Protein AF-A0A183DEH2-F1 (afdb_monomer_lite)

Radius of gyration: 23.55 Å; chains: 1; bounding box: 32×27×70 Å

InterPro domains:
  IPR002423 Chaperonin Cpn60/GroEL/TCP-1 family [PF00118] (2-62)
  IPR027413 GroEL-like equatorial domain superfamily [G3DSA:1.10.560.10] (1-63)
  IPR027413 GroEL-like equatorial domain superfamily [SSF48592] (2-62)

Sequence (74 aa):
LNRLRCEHARGGKWAGIDINAEDVRDTMDACIWEPAVVKANAIIAATEAACLVLSIDQTVKNFRAPDGGQLPDM

Organism: NCBI:txid637853

Structure (mmCIF, N/CA/C/O backbone):
data_AF-A0A183DEH2-F1
#
_entry.id   AF-A0A183DEH2-F1
#
loop_
_atom_site.group_PDB
_atom_site.id
_atom_site.type_symbol
_atom_site.label_atom_id
_atom_site.label_alt_id
_atom_site.label_comp_id
_atom_site.label_asym_id
_atom_site.label_entity_id
_atom_site.label_seq_id
_atom_site.pdbx_PDB_ins_code
_atom_site.Cartn_x
_atom_site.Cartn_y
_atom_site.Cartn_z
_atom_site.occupancy
_atom_site.B_iso_or_equiv
_atom_site.auth_seq_id
_atom_site.auth_comp_id
_atom_site.auth_asym_id
_atom_site.auth_atom_id
_atom_site.pdbx_PDB_model_num
ATOM 1 N N . LEU A 1 1 ? 6.535 14.046 -5.010 1.00 80.00 1 LEU A N 1
ATOM 2 C CA . LEU A 1 1 ? 5.112 13.614 -5.041 1.00 80.00 1 LEU A CA 1
ATOM 3 C C . LEU A 1 1 ? 4.297 14.221 -6.195 1.00 80.00 1 LEU A C 1
ATOM 5 O O . LEU A 1 1 ? 3.555 13.484 -6.828 1.00 80.00 1 LEU A O 1
ATOM 9 N N . ASN A 1 2 ? 4.419 15.522 -6.501 1.00 91.44 2 ASN A N 1
ATOM 10 C CA . ASN A 1 2 ? 3.626 16.158 -7.572 1.00 91.44 2 ASN A CA 1
ATOM 11 C C . ASN A 1 2 ? 3.796 15.496 -8.949 1.00 91.44 2 ASN A C 1
ATOM 13 O O . ASN A 1 2 ? 2.805 15.281 -9.637 1.00 91.44 2 ASN A O 1
ATOM 17 N N . ARG A 1 3 ? 5.024 15.103 -9.314 1.00 90.00 3 ARG A N 1
ATOM 18 C CA . ARG A 1 3 ? 5.299 14.388 -10.570 1.00 90.00 3 ARG A CA 1
ATOM 19 C C . ARG A 1 3 ? 4.590 13.032 -10.636 1.00 90.00 3 ARG A C 1
ATOM 21 O O . ARG A 1 3 ? 3.851 12.795 -11.578 1.00 90.00 3 ARG A O 1
ATOM 28 N N . LEU A 1 4 ? 4.715 12.208 -9.592 1.00 93.94 4 LEU A N 1
ATOM 29 C CA . LEU A 1 4 ? 4.034 10.907 -9.501 1.00 93.94 4 LEU A CA 1
ATOM 30 C C . LEU A 1 4 ? 2.512 11.054 -9.642 1.00 93.94 4 LEU A C 1
ATOM 32 O O . LEU A 1 4 ? 1.873 10.333 -10.400 1.00 93.94 4 LEU A O 1
ATOM 36 N N . ARG A 1 5 ? 1.932 12.040 -8.947 1.00 94.56 5 ARG A N 1
ATOM 37 C CA . ARG A 1 5 ? 0.493 12.329 -9.021 1.00 94.56 5 ARG A CA 1
ATOM 38 C C . ARG A 1 5 ? 0.070 12.810 -10.410 1.00 94.56 5 ARG A C 1
ATOM 40 O O . ARG A 1 5 ? -1.017 12.456 -10.849 1.00 94.56 5 ARG A O 1
ATOM 47 N N . CYS A 1 6 ? 0.906 13.594 -11.093 1.00 93.88 6 CYS A N 1
ATOM 48 C CA . CYS A 1 6 ? 0.658 14.032 -12.466 1.00 93.88 6 CYS A CA 1
ATOM 49 C C . CYS A 1 6 ? 0.651 12.846 -13.442 1.00 93.88 6 CYS A C 1
ATOM 51 O O . CYS A 1 6 ? -0.267 12.735 -14.248 1.00 93.88 6 CYS A O 1
ATOM 53 N N . GLU A 1 7 ? 1.608 11.924 -13.318 1.00 92.81 7 GLU A N 1
ATOM 54 C CA . GLU A 1 7 ? 1.681 10.714 -14.148 1.00 92.81 7 GLU A CA 1
ATOM 55 C C . GLU A 1 7 ? 0.493 9.769 -13.907 1.00 92.81 7 GLU A C 1
ATOM 57 O O . GLU A 1 7 ? -0.132 9.300 -14.858 1.00 92.81 7 GLU A O 1
ATOM 62 N N . HIS A 1 8 ? 0.082 9.573 -12.651 1.00 94.88 8 HIS A N 1
ATOM 63 C CA . HIS A 1 8 ? -1.152 8.843 -12.347 1.00 94.88 8 HIS A CA 1
ATOM 64 C C . HIS A 1 8 ? -2.406 9.537 -12.899 1.00 94.88 8 HIS A C 1
ATOM 66 O O . HIS A 1 8 ? -3.280 8.864 -13.441 1.00 94.88 8 HIS A O 1
ATOM 72 N N . ALA A 1 9 ? -2.495 10.870 -12.820 1.00 95.25 9 ALA A N 1
ATOM 73 C CA . ALA A 1 9 ? -3.618 11.628 -13.382 1.00 95.25 9 ALA A CA 1
ATOM 74 C C . ALA A 1 9 ? -3.694 11.536 -14.918 1.00 95.25 9 ALA A C 1
ATOM 76 O O . ALA A 1 9 ? -4.776 11.644 -15.486 1.00 95.25 9 ALA A O 1
ATOM 77 N N . ARG A 1 10 ? -2.558 11.298 -15.586 1.00 94.25 10 ARG A N 1
ATOM 78 C CA . ARG A 1 10 ? -2.465 11.029 -17.030 1.00 94.25 10 ARG A CA 1
ATOM 79 C C . ARG A 1 10 ? -2.804 9.579 -17.409 1.00 94.25 10 ARG A C 1
ATOM 81 O O . ARG A 1 10 ? -2.818 9.262 -18.592 1.00 94.25 10 ARG A O 1
ATOM 88 N N . GLY A 1 11 ? -3.090 8.711 -16.434 1.00 93.69 11 GLY A N 1
ATOM 89 C CA . GLY A 1 11 ? -3.452 7.306 -16.651 1.00 93.69 11 GLY A CA 1
ATOM 90 C C . GLY A 1 11 ? -2.307 6.306 -16.463 1.00 93.69 11 GLY A C 1
ATOM 91 O O . GLY A 1 11 ? -2.500 5.114 -16.702 1.00 93.69 11 GLY A O 1
ATOM 92 N N . GLY A 1 12 ? -1.129 6.745 -16.010 1.00 91.75 12 GLY A N 1
ATOM 93 C CA . GLY A 1 12 ? 0.008 5.863 -15.743 1.00 91.75 12 GLY A CA 1
ATOM 94 C C . GLY A 1 12 ? -0.223 4.992 -14.509 1.00 91.75 12 GLY A C 1
ATOM 95 O O . GLY A 1 12 ? 0.196 5.362 -13.419 1.00 91.75 12 GLY A O 1
ATOM 96 N N . LYS A 1 13 ? -0.886 3.839 -14.656 1.00 93.75 13 LYS A N 1
ATOM 97 C CA . LYS A 1 13 ? -1.252 2.933 -13.545 1.00 93.75 13 LYS A CA 1
ATOM 98 C C . LYS A 1 13 ? -0.050 2.446 -12.726 1.00 93.75 13 LYS A C 1
ATOM 100 O O . LYS A 1 13 ? -0.160 2.317 -11.512 1.00 93.75 13 LYS A O 1
ATOM 105 N N . TRP A 1 14 ? 1.069 2.176 -13.391 1.00 94.50 14 TRP A N 1
ATOM 106 C CA . TRP A 1 14 ? 2.265 1.566 -12.801 1.00 94.50 14 TRP A CA 1
ATOM 107 C C . TRP A 1 14 ? 3.377 2.574 -12.509 1.00 94.50 14 TRP A C 1
ATOM 109 O O . TRP A 1 14 ? 4.511 2.188 -12.247 1.00 94.50 14 TRP A O 1
ATOM 119 N N . ALA A 1 15 ? 3.074 3.875 -12.546 1.00 94.81 15 ALA A N 1
ATOM 120 C CA . ALA A 1 15 ? 4.040 4.875 -12.120 1.00 94.81 15 ALA A CA 1
ATOM 121 C C . ALA A 1 15 ? 4.350 4.675 -10.627 1.00 94.81 15 ALA A C 1
ATOM 123 O O . ALA A 1 15 ? 3.459 4.719 -9.783 1.00 94.81 15 ALA A O 1
ATOM 124 N N . GLY A 1 16 ? 5.615 4.458 -10.296 1.00 93.31 16 GLY A N 1
ATOM 125 C CA . GLY A 1 16 ? 6.104 4.356 -8.929 1.00 93.31 16 GLY A CA 1
ATOM 126 C C . GLY A 1 16 ? 7.377 5.164 -8.739 1.00 93.31 16 GLY A C 1
ATOM 127 O O . GLY A 1 16 ? 7.807 5.907 -9.620 1.00 93.31 16 GLY A O 1
ATOM 128 N N . ILE A 1 17 ? 7.947 5.066 -7.544 1.00 93.56 17 ILE A N 1
ATOM 129 C CA . ILE A 1 17 ? 9.131 5.830 -7.147 1.00 93.56 17 ILE A CA 1
ATOM 130 C C . ILE A 1 17 ? 10.348 4.915 -7.252 1.00 93.56 17 ILE A C 1
ATOM 132 O O . ILE A 1 17 ? 10.369 3.854 -6.630 1.00 93.56 17 ILE A O 1
ATOM 136 N N . ASP A 1 18 ? 11.358 5.341 -8.005 1.00 92.25 18 ASP A N 1
ATOM 137 C CA . ASP A 1 18 ? 12.679 4.719 -8.013 1.00 92.25 18 ASP A CA 1
ATOM 138 C C . ASP A 1 18 ? 13.576 5.448 -7.005 1.00 92.25 18 ASP A C 1
ATOM 140 O O . ASP A 1 18 ? 13.819 6.648 -7.122 1.00 92.25 18 ASP A O 1
ATOM 144 N N . ILE A 1 19 ? 14.053 4.725 -5.993 1.00 90.75 19 ILE A N 1
ATOM 145 C CA . ILE A 1 19 ? 14.880 5.293 -4.920 1.00 90.75 19 ILE A CA 1
ATOM 146 C C . ILE A 1 19 ? 16.295 5.593 -5.427 1.00 90.75 19 ILE A C 1
ATOM 148 O O . ILE A 1 19 ? 16.910 6.552 -4.978 1.00 90.75 19 ILE A O 1
ATOM 152 N N . ASN A 1 20 ? 16.810 4.810 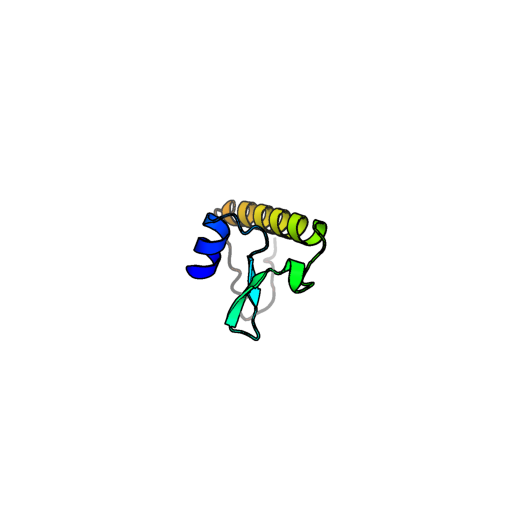-6.378 1.00 91.06 20 ASN A N 1
ATOM 153 C CA . ASN A 1 20 ? 18.185 4.969 -6.854 1.00 91.06 20 ASN A CA 1
ATOM 154 C C . ASN A 1 20 ? 18.323 6.161 -7.804 1.00 91.06 20 ASN A C 1
ATOM 156 O O . ASN A 1 20 ? 19.352 6.828 -7.818 1.00 91.06 20 ASN A O 1
ATOM 160 N N . ALA A 1 21 ? 17.291 6.400 -8.614 1.00 87.75 21 ALA A N 1
ATOM 161 C CA . ALA A 1 21 ? 17.238 7.516 -9.555 1.00 87.75 21 ALA A CA 1
ATOM 162 C C . ALA A 1 21 ? 16.561 8.768 -8.969 1.00 87.75 21 ALA A C 1
ATOM 164 O O . ALA A 1 21 ? 16.532 9.800 -9.635 1.00 87.75 21 ALA A O 1
ATOM 165 N N . GLU A 1 22 ? 15.985 8.662 -7.764 1.00 89.44 22 GLU A N 1
ATOM 166 C CA . GLU A 1 22 ? 15.174 9.697 -7.104 1.00 89.44 22 GLU A CA 1
ATOM 167 C C . GLU A 1 22 ? 14.060 10.283 -8.000 1.00 89.44 22 GLU A C 1
ATOM 169 O O . GLU A 1 22 ? 13.646 11.435 -7.846 1.00 89.44 22 GLU A O 1
ATOM 174 N N . ASP A 1 23 ? 13.538 9.484 -8.935 1.00 90.56 23 ASP A N 1
ATOM 175 C CA . ASP A 1 23 ? 12.547 9.912 -9.924 1.00 90.56 23 ASP A CA 1
ATOM 176 C C . ASP A 1 23 ? 11.376 8.921 -10.051 1.00 90.56 23 ASP A C 1
ATOM 178 O O . ASP A 1 23 ? 11.354 7.837 -9.464 1.00 90.56 23 ASP A O 1
ATOM 182 N N . VAL A 1 24 ? 10.352 9.321 -10.804 1.00 92.19 24 VAL A N 1
ATOM 183 C CA . VAL A 1 24 ? 9.196 8.495 -11.146 1.00 92.19 24 VAL A CA 1
ATOM 184 C C . VAL A 1 24 ? 9.535 7.595 -12.326 1.00 92.19 24 VAL A C 1
ATOM 186 O O . VAL A 1 24 ? 10.008 8.066 -13.360 1.00 92.19 24 VAL A O 1
ATOM 189 N N . ARG A 1 25 ? 9.229 6.309 -12.188 1.00 91.88 25 ARG A N 1
ATOM 190 C CA . ARG A 1 25 ? 9.482 5.278 -13.195 1.00 91.88 25 ARG A CA 1
ATOM 191 C C . ARG A 1 25 ? 8.337 4.267 -13.215 1.00 91.88 25 ARG A C 1
ATOM 193 O O . ARG A 1 25 ? 7.635 4.116 -12.220 1.00 91.88 25 ARG A O 1
ATOM 200 N N . ASP A 1 26 ? 8.148 3.572 -14.333 1.00 93.19 26 ASP A N 1
ATOM 201 C CA . ASP A 1 26 ? 7.223 2.439 -14.404 1.00 93.19 26 ASP A CA 1
ATOM 202 C C . ASP A 1 26 ? 7.766 1.237 -13.605 1.00 93.19 26 ASP A C 1
ATOM 204 O O . ASP A 1 26 ? 8.860 0.727 -13.871 1.00 93.19 26 ASP A O 1
ATOM 208 N N . THR A 1 27 ? 7.015 0.792 -12.596 1.00 93.12 27 THR A N 1
ATOM 209 C CA . THR A 1 27 ? 7.403 -0.324 -11.724 1.00 93.12 27 THR A CA 1
ATOM 210 C C . THR A 1 27 ? 7.219 -1.687 -12.380 1.00 93.12 27 THR A C 1
ATOM 212 O O . THR A 1 27 ? 7.907 -2.634 -11.994 1.00 93.12 27 THR A O 1
ATOM 215 N N . MET A 1 28 ? 6.330 -1.796 -13.374 1.00 93.12 28 MET A N 1
ATOM 216 C CA . MET A 1 28 ? 6.125 -3.025 -14.140 1.00 93.12 28 MET A CA 1
ATOM 217 C C . MET A 1 28 ? 7.378 -3.337 -14.960 1.00 93.12 28 MET A C 1
ATOM 219 O O . MET A 1 28 ? 7.934 -4.428 -14.842 1.00 93.12 28 MET A O 1
ATOM 223 N N . ASP A 1 29 ? 7.889 -2.343 -15.691 1.00 93.44 29 ASP A N 1
ATOM 224 C CA . ASP A 1 29 ? 9.132 -2.465 -16.465 1.00 93.44 29 ASP A CA 1
ATOM 225 C C . ASP A 1 29 ? 10.357 -2.640 -15.559 1.00 93.44 29 ASP A C 1
ATOM 227 O O . ASP A 1 29 ? 11.335 -3.296 -15.917 1.00 93.44 29 ASP A O 1
ATOM 231 N N . ALA A 1 30 ? 10.310 -2.077 -14.347 1.00 92.00 30 ALA A N 1
ATOM 232 C CA . ALA A 1 30 ? 11.347 -2.268 -13.340 1.00 92.00 30 ALA A CA 1
ATOM 233 C C . ALA A 1 30 ? 11.345 -3.651 -12.681 1.00 92.00 30 ALA A C 1
ATOM 235 O O . ALA A 1 30 ? 12.250 -3.931 -11.896 1.00 92.00 30 ALA A O 1
ATOM 236 N N . CYS A 1 31 ? 10.362 -4.506 -12.986 1.00 92.00 31 CYS A N 1
ATOM 237 C CA . CYS A 1 31 ? 10.158 -5.792 -12.320 1.00 92.00 31 CYS A CA 1
ATOM 238 C C . CYS A 1 31 ? 10.021 -5.655 -10.792 1.00 92.00 31 CYS A C 1
ATOM 240 O O . CYS A 1 31 ? 10.385 -6.562 -10.046 1.00 92.00 31 CYS A O 1
ATOM 242 N N . ILE A 1 32 ? 9.481 -4.525 -10.328 1.00 92.25 32 ILE A N 1
ATOM 243 C CA . ILE A 1 32 ? 9.212 -4.258 -8.915 1.00 92.25 32 ILE A CA 1
ATOM 244 C C . ILE A 1 32 ? 7.724 -4.494 -8.692 1.00 92.25 32 ILE A C 1
ATOM 246 O O . ILE A 1 32 ? 6.885 -3.638 -8.968 1.00 92.25 32 ILE A O 1
ATOM 250 N N . TRP A 1 33 ? 7.394 -5.683 -8.205 1.00 92.56 33 TRP A N 1
ATOM 251 C CA . TRP A 1 33 ? 6.027 -6.098 -7.929 1.00 92.56 33 TRP A CA 1
ATOM 252 C C . TRP A 1 33 ? 5.966 -6.864 -6.615 1.00 92.56 33 TRP A C 1
ATOM 254 O O . TRP A 1 33 ? 6.944 -7.445 -6.150 1.00 92.56 33 TRP A O 1
ATOM 264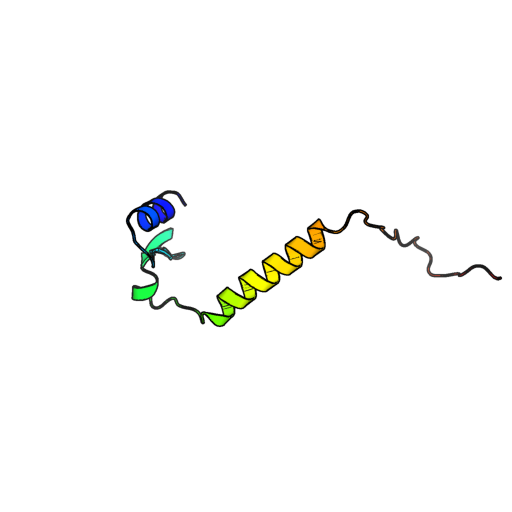 N N . GLU A 1 34 ? 4.784 -6.865 -6.016 1.00 94.00 34 GLU A N 1
ATOM 265 C CA . GLU A 1 34 ? 4.502 -7.607 -4.797 1.00 94.00 34 GLU A CA 1
ATOM 266 C C . GLU A 1 34 ? 3.180 -8.372 -4.948 1.00 94.00 34 GLU A C 1
ATOM 268 O O . GLU A 1 34 ? 2.347 -8.021 -5.793 1.00 94.00 34 GLU A O 1
ATOM 273 N N . PRO A 1 35 ? 2.945 -9.414 -4.137 1.00 96.31 35 PRO A N 1
ATOM 274 C CA . PRO A 1 35 ? 1.693 -10.151 -4.193 1.00 96.31 35 PRO A CA 1
ATOM 275 C C . PRO A 1 35 ? 0.505 -9.271 -3.792 1.00 96.31 35 PRO A C 1
ATOM 277 O O . PRO A 1 35 ? 0.522 -8.621 -2.746 1.00 96.31 35 PRO A O 1
ATOM 280 N N . ALA A 1 36 ? -0.584 -9.335 -4.564 1.00 95.31 36 ALA A N 1
ATOM 281 C CA . ALA A 1 36 ? -1.811 -8.584 -4.280 1.00 95.31 36 ALA A CA 1
ATOM 282 C C . ALA A 1 36 ? -2.365 -8.847 -2.865 1.00 95.31 36 ALA A C 1
ATOM 284 O O . ALA A 1 36 ? -2.896 -7.942 -2.224 1.00 95.31 36 ALA A O 1
ATOM 285 N N . VAL A 1 37 ? -2.178 -10.069 -2.353 1.00 97.75 37 VAL A N 1
ATOM 286 C CA . VAL A 1 37 ? -2.586 -10.477 -0.999 1.00 97.75 37 VAL A CA 1
ATOM 287 C C . VAL A 1 37 ? -1.900 -9.634 0.080 1.00 97.75 37 VAL A C 1
ATOM 289 O O . VAL A 1 37 ? -2.542 -9.264 1.059 1.00 97.75 37 VAL A O 1
ATOM 292 N N . VAL A 1 38 ? -0.627 -9.269 -0.107 1.00 97.44 38 VAL A N 1
ATOM 293 C CA . VAL A 1 38 ? 0.112 -8.440 0.860 1.00 97.44 38 VAL A CA 1
ATOM 294 C C . VAL A 1 38 ? -0.510 -7.046 0.944 1.00 97.44 38 VAL A C 1
ATOM 296 O O . VAL A 1 38 ? -0.767 -6.555 2.042 1.00 97.44 38 VAL A O 1
ATOM 299 N N . LYS A 1 39 ? -0.832 -6.432 -0.202 1.00 96.12 39 LYS A N 1
ATOM 300 C CA . LYS A 1 39 ? -1.488 -5.117 -0.244 1.00 96.12 39 LYS A CA 1
ATOM 301 C C . LYS A 1 39 ? -2.907 -5.140 0.318 1.00 96.12 39 LYS A C 1
ATOM 303 O O . LYS A 1 39 ? -3.260 -4.239 1.074 1.00 96.12 39 LYS A O 1
ATOM 308 N N . ALA A 1 40 ? -3.697 -6.161 -0.010 1.00 97.75 40 ALA A N 1
ATOM 309 C CA . ALA A 1 40 ? -5.055 -6.304 0.511 1.00 97.75 40 ALA A CA 1
ATOM 310 C C . ALA A 1 40 ? -5.056 -6.430 2.041 1.00 97.75 40 ALA A C 1
ATOM 312 O O . ALA A 1 40 ? -5.745 -5.673 2.723 1.00 97.75 40 ALA A O 1
ATOM 313 N N . ASN A 1 41 ? -4.215 -7.317 2.579 1.00 97.69 41 ASN A N 1
ATOM 314 C CA . ASN A 1 41 ? -4.107 -7.524 4.020 1.00 97.69 41 ASN A CA 1
ATOM 315 C C . ASN A 1 41 ? -3.599 -6.272 4.742 1.00 97.69 41 ASN A C 1
ATOM 317 O O . ASN A 1 41 ? -4.108 -5.944 5.808 1.00 97.69 41 ASN A O 1
ATOM 321 N N . ALA A 1 42 ? -2.639 -5.547 4.158 1.00 97.94 42 ALA A N 1
ATOM 322 C CA . ALA A 1 42 ? -2.134 -4.307 4.740 1.00 97.94 42 ALA A CA 1
ATOM 323 C C . ALA A 1 42 ? -3.227 -3.235 4.866 1.00 97.94 42 ALA A C 1
ATOM 325 O O . ALA A 1 42 ? -3.318 -2.584 5.904 1.00 97.94 42 ALA A O 1
ATOM 326 N N . ILE A 1 43 ? -4.071 -3.067 3.840 1.00 97.75 43 ILE A N 1
ATOM 327 C CA . ILE A 1 43 ? -5.177 -2.100 3.878 1.00 97.75 43 ILE A CA 1
ATOM 328 C C . ILE A 1 43 ? -6.210 -2.521 4.924 1.00 97.75 43 ILE A C 1
ATOM 330 O O . ILE A 1 43 ? -6.551 -1.707 5.776 1.00 97.75 43 ILE A O 1
ATOM 334 N N . ILE A 1 44 ? -6.655 -3.782 4.901 1.00 98.12 44 ILE A N 1
ATOM 335 C CA . ILE A 1 44 ? -7.655 -4.300 5.848 1.00 98.12 44 ILE A CA 1
ATOM 336 C C . ILE A 1 44 ? -7.163 -4.118 7.288 1.00 98.12 44 ILE A C 1
ATOM 338 O O . ILE A 1 44 ? -7.820 -3.439 8.077 1.00 98.12 44 ILE A O 1
ATOM 342 N N . ALA A 1 45 ? -5.961 -4.612 7.598 1.00 97.88 45 ALA A N 1
ATOM 343 C CA . ALA A 1 45 ? -5.388 -4.522 8.937 1.00 97.88 45 ALA A CA 1
ATOM 344 C C . ALA A 1 45 ? -5.217 -3.068 9.405 1.00 97.88 45 ALA A C 1
ATOM 346 O O . ALA A 1 45 ? -5.537 -2.747 10.548 1.00 97.88 45 ALA A O 1
ATOM 347 N N . ALA A 1 46 ? -4.755 -2.167 8.528 1.00 98.12 46 ALA A N 1
ATOM 348 C CA . ALA A 1 46 ? -4.621 -0.752 8.865 1.00 98.12 46 ALA A CA 1
ATOM 349 C C . ALA A 1 46 ? -5.983 -0.096 9.134 1.00 98.12 46 ALA A C 1
ATOM 351 O O . ALA A 1 46 ? -6.108 0.679 10.080 1.00 98.12 46 ALA A O 1
ATOM 352 N N . THR A 1 47 ? -7.005 -0.413 8.332 1.00 98.00 47 THR A N 1
ATOM 353 C CA . THR A 1 47 ? -8.356 0.131 8.526 1.00 98.00 47 THR A CA 1
ATOM 354 C C . THR A 1 47 ? -9.004 -0.377 9.809 1.00 98.00 47 THR A C 1
ATOM 356 O O . THR A 1 47 ? -9.530 0.429 10.569 1.00 98.00 47 THR A O 1
ATOM 359 N N . GLU A 1 48 ? -8.904 -1.673 10.108 1.00 97.81 48 GLU A N 1
ATOM 360 C CA . GLU A 1 48 ? -9.436 -2.259 11.342 1.00 97.81 48 GLU A CA 1
ATOM 361 C C . GLU A 1 48 ? -8.740 -1.683 12.578 1.00 97.81 48 GLU A C 1
ATOM 363 O O . GLU A 1 48 ? -9.405 -1.262 13.525 1.00 97.81 48 GLU A O 1
ATOM 368 N N . ALA A 1 49 ? -7.407 -1.583 12.543 1.00 97.62 49 ALA A N 1
ATOM 369 C CA . ALA A 1 49 ? -6.635 -0.971 13.617 1.00 97.62 49 ALA A CA 1
ATOM 370 C C . ALA A 1 49 ? -7.015 0.504 13.820 1.00 97.62 49 ALA A C 1
ATOM 372 O O . ALA A 1 49 ? -7.198 0.936 14.957 1.00 97.62 49 ALA A O 1
ATOM 373 N N . ALA A 1 50 ? -7.180 1.275 12.740 1.00 98.00 50 ALA A N 1
ATOM 374 C CA . ALA A 1 50 ? -7.585 2.676 12.822 1.00 98.00 50 ALA A CA 1
ATOM 375 C C . ALA A 1 50 ? -9.002 2.833 13.391 1.00 98.00 50 ALA A C 1
ATOM 377 O O . ALA A 1 50 ? -9.207 3.654 14.284 1.00 98.00 50 ALA A O 1
ATOM 378 N N . CYS A 1 51 ? -9.967 2.033 12.928 1.00 96.50 51 CYS A N 1
ATOM 379 C CA . CYS A 1 51 ? -11.329 2.034 13.459 1.00 96.50 51 CYS A CA 1
ATOM 380 C C . CYS A 1 51 ? -11.356 1.676 14.948 1.00 96.50 51 CYS A C 1
ATOM 382 O O . CYS A 1 51 ? -12.058 2.332 15.717 1.00 96.50 51 CYS A O 1
ATOM 384 N N . LEU A 1 52 ? -10.558 0.689 15.366 1.00 96.19 52 LEU A N 1
ATOM 385 C CA . LEU A 1 52 ? -10.447 0.299 16.766 1.00 96.19 52 LEU A CA 1
ATOM 386 C C . LEU A 1 52 ? -9.863 1.435 17.606 1.00 96.19 52 LEU A C 1
ATOM 388 O O . LEU A 1 52 ? -10.470 1.826 18.597 1.00 96.19 52 LEU A O 1
ATOM 392 N N . VAL A 1 53 ? -8.733 2.013 17.193 1.00 94.94 53 VAL A N 1
ATOM 393 C CA . VAL A 1 53 ? -8.086 3.109 17.930 1.00 94.94 53 VAL A CA 1
ATOM 394 C C . VAL A 1 53 ? -9.001 4.331 18.035 1.00 94.94 53 VAL A C 1
ATOM 396 O O . VAL A 1 53 ? -9.093 4.925 19.104 1.00 94.94 53 VAL A O 1
ATOM 399 N N . LEU A 1 54 ? -9.711 4.688 16.961 1.00 95.88 54 LEU A N 1
ATOM 400 C CA . LEU A 1 54 ? -10.643 5.822 16.958 1.00 95.88 54 LEU A CA 1
ATOM 401 C C . LEU A 1 54 ? -11.899 5.586 17.807 1.00 95.88 54 LEU A C 1
ATOM 403 O O . LEU A 1 54 ? -12.548 6.553 18.193 1.00 95.88 54 LEU A O 1
ATOM 407 N N . SER A 1 55 ? -12.250 4.330 18.095 1.00 95.25 55 SER A N 1
ATOM 408 C CA . SER A 1 55 ? -13.395 3.994 18.951 1.00 95.25 55 SER A CA 1
ATOM 409 C C . SER A 1 55 ? -13.112 4.119 20.453 1.00 95.25 55 SER A C 1
ATOM 411 O O . SER A 1 55 ? -14.042 4.044 21.252 1.00 95.25 55 SER A O 1
ATOM 413 N N . ILE A 1 56 ? -11.848 4.310 20.846 1.00 93.88 56 ILE A N 1
ATOM 414 C CA . ILE A 1 56 ? -11.444 4.444 22.247 1.00 93.88 56 ILE A CA 1
ATOM 415 C C . ILE A 1 56 ? -11.749 5.869 22.720 1.00 93.88 56 ILE A C 1
ATOM 417 O O . ILE A 1 56 ? -11.131 6.830 22.267 1.00 93.88 56 ILE A O 1
ATOM 421 N N . ASP A 1 57 ? -12.676 6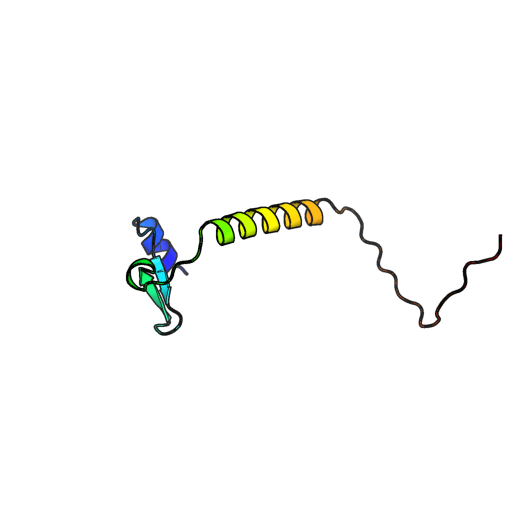.007 23.665 1.00 94.19 57 ASP A N 1
ATOM 422 C CA . ASP A 1 57 ? -13.040 7.288 24.276 1.00 94.19 57 ASP A CA 1
ATOM 423 C C . ASP A 1 57 ? -12.124 7.661 25.453 1.00 94.19 57 ASP A C 1
ATOM 425 O O . ASP A 1 57 ? -11.883 8.841 25.715 1.00 94.19 57 ASP A O 1
ATOM 429 N N . GLN A 1 58 ? -11.590 6.662 26.159 1.00 90.50 58 GLN A N 1
ATOM 430 C CA . GLN A 1 58 ? -10.775 6.855 27.354 1.00 90.50 58 GLN A CA 1
ATOM 431 C C . GLN A 1 58 ? -9.552 5.942 27.367 1.00 90.50 58 GLN A C 1
ATOM 433 O O . GLN A 1 58 ? -9.614 4.755 27.056 1.00 90.50 58 GLN A O 1
ATOM 438 N N . THR A 1 59 ? -8.421 6.492 27.809 1.00 88.62 59 THR A N 1
ATOM 439 C CA . THR A 1 59 ? -7.197 5.722 28.055 1.00 88.62 59 THR A CA 1
ATOM 440 C C . THR A 1 59 ? -6.772 5.886 29.507 1.00 88.62 59 THR A C 1
ATOM 442 O O . THR A 1 59 ? -6.545 7.011 29.954 1.00 88.62 59 THR A O 1
ATOM 445 N N . VAL A 1 60 ? -6.597 4.782 30.234 1.00 86.69 60 VAL A N 1
ATOM 446 C CA . VAL A 1 60 ? -6.011 4.798 31.582 1.00 86.69 60 VAL A CA 1
ATOM 447 C C . VAL A 1 60 ? -4.510 4.547 31.469 1.00 86.69 60 VAL A C 1
ATOM 449 O O . VAL A 1 60 ? -4.080 3.534 30.919 1.00 86.69 60 VAL 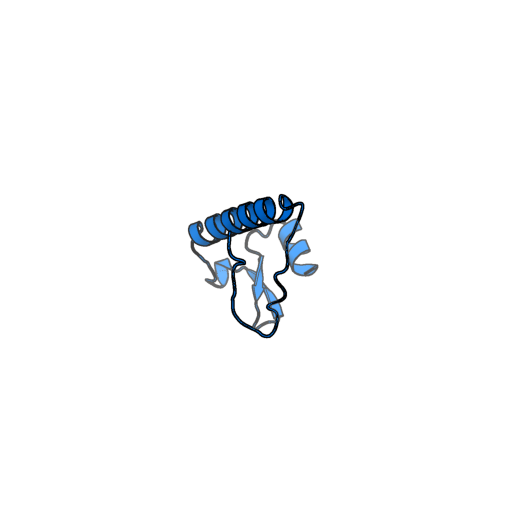A O 1
ATOM 452 N N . LYS A 1 61 ? -3.695 5.461 32.001 1.00 81.50 61 LYS A N 1
ATOM 453 C CA . LYS A 1 61 ? -2.245 5.267 32.130 1.00 81.50 61 LYS A CA 1
ATOM 454 C C . LYS A 1 61 ? -1.944 4.771 33.536 1.00 81.50 61 LYS A C 1
ATOM 456 O O . LYS A 1 61 ? -2.160 5.499 34.499 1.00 81.50 61 LYS A O 1
ATOM 461 N N . ASN A 1 62 ? -1.422 3.554 33.656 1.00 77.25 62 ASN A N 1
ATOM 462 C CA . ASN A 1 62 ? -0.883 3.090 34.927 1.00 77.25 62 ASN A CA 1
ATOM 463 C C . ASN A 1 62 ? 0.515 3.692 35.116 1.00 77.25 62 ASN A C 1
ATOM 465 O O . 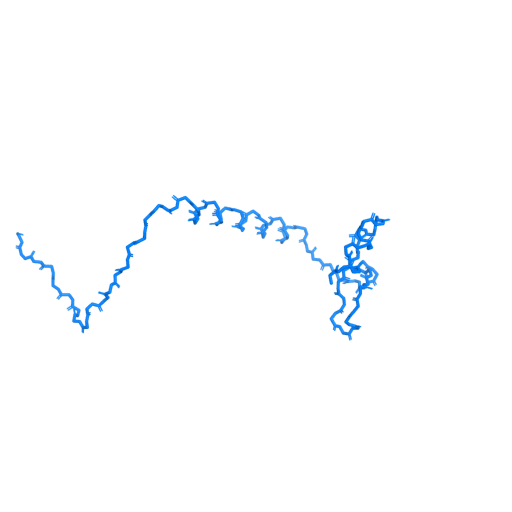ASN A 1 62 ? 1.490 3.197 34.544 1.00 77.25 62 ASN A O 1
ATOM 469 N N . PHE A 1 63 ? 0.622 4.766 35.899 1.00 65.06 63 PHE A N 1
ATOM 470 C CA . PHE A 1 63 ? 1.912 5.155 36.453 1.00 65.06 63 PHE A CA 1
ATOM 471 C C . PHE A 1 63 ? 2.283 4.060 37.442 1.00 65.06 63 PHE A C 1
ATOM 473 O O . PHE A 1 63 ? 1.744 4.012 38.543 1.00 65.06 63 PHE A O 1
ATOM 480 N N . ARG A 1 64 ? 3.158 3.136 37.035 1.00 60.75 64 ARG A N 1
ATOM 481 C CA . ARG A 1 64 ? 3.809 2.236 37.984 1.00 60.75 64 ARG A CA 1
ATOM 482 C C . ARG A 1 64 ? 4.431 3.145 39.048 1.00 60.75 64 ARG A C 1
ATOM 484 O O . ARG A 1 64 ? 5.397 3.848 38.753 1.00 60.75 64 ARG A O 1
ATOM 491 N N . ALA A 1 65 ? 3.838 3.182 40.241 1.00 59.09 65 ALA A N 1
ATOM 492 C CA . ALA A 1 65 ? 4.558 3.644 41.412 1.00 59.09 65 ALA A CA 1
ATOM 493 C C . ALA A 1 65 ? 5.857 2.813 41.483 1.00 59.09 65 ALA A C 1
ATOM 495 O O . ALA A 1 65 ? 5.826 1.644 41.072 1.00 59.09 65 ALA A O 1
ATOM 496 N N . PRO A 1 66 ? 6.988 3.375 41.933 1.00 53.38 66 PRO A N 1
ATOM 497 C CA . PRO A 1 66 ? 8.275 2.670 42.029 1.00 53.38 66 PRO A CA 1
ATOM 498 C C . PRO A 1 66 ? 8.284 1.405 42.917 1.00 53.38 66 PRO A C 1
ATOM 500 O O . PRO A 1 66 ? 9.343 0.841 43.178 1.00 53.38 66 PRO A O 1
ATOM 503 N N . ASP A 1 67 ? 7.126 0.932 43.369 1.00 57.78 67 ASP A N 1
ATOM 504 C CA . ASP A 1 67 ? 6.957 0.066 44.515 1.00 57.78 67 ASP A CA 1
ATOM 505 C C . ASP A 1 67 ? 5.905 -0.977 44.124 1.00 57.78 67 ASP A C 1
ATOM 507 O O . ASP A 1 67 ? 4.699 -0.722 44.073 1.00 57.78 67 ASP A O 1
ATOM 511 N N . GLY A 1 68 ? 6.384 -2.152 43.723 1.00 54.97 68 GLY A N 1
ATOM 512 C CA . GLY A 1 68 ? 5.530 -3.258 43.325 1.00 54.97 68 GLY A CA 1
ATOM 513 C C . GLY A 1 68 ? 4.604 -3.702 44.456 1.00 54.97 68 GLY A C 1
ATOM 514 O O . GLY A 1 68 ? 5.077 -4.087 45.512 1.00 54.97 68 GLY A O 1
ATOM 515 N N . GLY A 1 69 ? 3.304 -3.724 44.160 1.00 59.34 69 GLY A N 1
ATOM 516 C CA . GLY A 1 69 ? 2.310 -4.624 44.744 1.00 59.34 69 GLY A CA 1
ATOM 517 C C . GLY A 1 69 ? 2.002 -4.481 46.236 1.00 59.34 69 GLY A C 1
ATOM 518 O O . GLY A 1 69 ? 2.735 -4.980 47.073 1.00 59.34 69 GLY A O 1
ATOM 519 N N . GLN A 1 70 ? 0.784 -4.034 46.542 1.00 53.16 70 GLN A N 1
ATOM 520 C CA . GLN A 1 70 ? -0.051 -4.730 47.523 1.00 53.16 70 GLN A CA 1
ATOM 521 C C . GLN A 1 70 ? -1.527 -4.435 47.218 1.00 53.16 70 GLN A C 1
ATOM 523 O O . GLN A 1 70 ? -1.924 -3.276 47.108 1.00 53.16 70 GLN A O 1
ATOM 528 N N . LEU A 1 71 ? -2.332 -5.485 47.044 1.00 59.09 71 LEU A N 1
ATOM 529 C CA . LEU A 1 71 ? -3.790 -5.373 47.119 1.00 59.09 71 LEU A CA 1
ATOM 530 C C . LEU A 1 71 ? -4.168 -5.154 48.597 1.00 59.09 71 LEU A C 1
ATOM 532 O O . LEU A 1 71 ? -3.569 -5.814 49.449 1.00 59.09 71 LEU A O 1
ATOM 536 N N . PRO A 1 72 ? -5.104 -4.244 48.920 1.00 53.31 72 PRO A N 1
ATOM 537 C CA . PRO A 1 72 ? -5.545 -4.040 50.294 1.00 53.31 72 PRO A CA 1
ATOM 538 C C . PRO A 1 72 ? -6.453 -5.194 50.738 1.00 53.31 72 PRO A C 1
ATOM 540 O O . PRO A 1 72 ? -7.332 -5.608 49.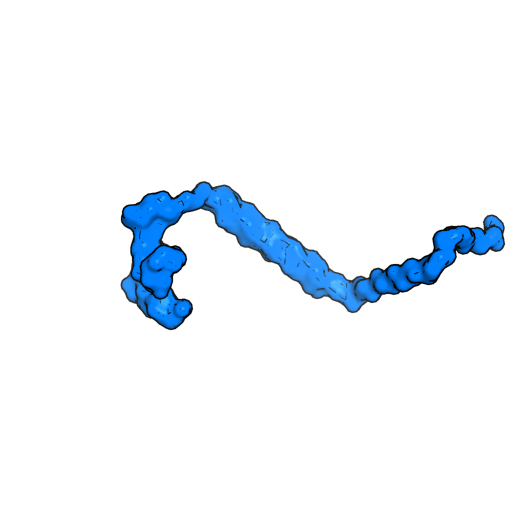982 1.00 53.31 72 PRO A O 1
ATOM 543 N N . ASP A 1 73 ? -6.221 -5.687 51.956 1.00 56.78 73 ASP A N 1
ATOM 544 C CA . ASP A 1 73 ? -7.047 -6.698 52.625 1.00 56.78 73 ASP A CA 1
ATOM 545 C C . ASP A 1 73 ? -8.522 -6.264 52.649 1.00 56.78 73 ASP A C 1
ATOM 547 O O . ASP A 1 73 ? -8.866 -5.213 53.201 1.00 56.78 73 ASP A O 1
ATOM 551 N N . MET A 1 74 ? -9.381 -7.107 52.074 1.00 52.06 74 MET A N 1
ATOM 552 C CA . MET A 1 74 ? -10.789 -7.251 52.446 1.00 52.06 74 MET A CA 1
ATOM 553 C C . MET A 1 74 ? -11.074 -8.721 52.723 1.00 52.06 74 MET A C 1
ATOM 555 O O . MET A 1 74 ? -10.656 -9.558 51.890 1.00 52.06 74 MET A O 1
#

Secondary structure (DSSP, 8-state):
-HHHHHHHHTT-TTEEEETTTTEEEETTTTT----HHHHHHHHHHHHHHHHHHHT----------SS---PPP-

pLDDT: mean 87.48, std 13.99, range [52.06, 98.12]

Foldseek 3Di:
DVQQVVCVVVVLPQFDADPVVRDTDRCVVVVNDDDPVVVVCVVVVVVVVVVVVVPDPDDDDDPPDPDDDDDDDD